Protein AF-F4XZJ8-F1 (afdb_mo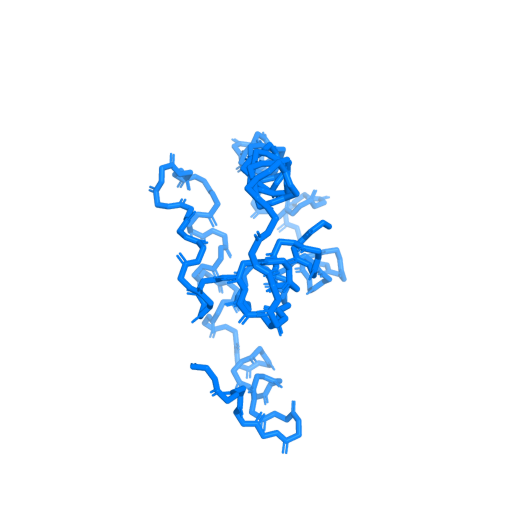nomer)

pLDDT: mean 95.66, std 6.07, range [60.41, 98.75]

Solvent-accessible surface area (backbone atoms only — not comparable to full-atom values): 5836 Å² total; per-residue (Å²): 97,62,68,58,24,46,36,40,66,72,66,44,92,64,82,50,67,68,58,30,51,53,28,45,55,52,38,53,50,50,51,50,54,50,23,64,47,34,69,77,25,75,27,86,84,32,86,56,88,47,72,66,43,57,65,50,46,58,53,53,56,52,34,48,57,72,68,53,78,61,87,88,35,77,42,40,50,59,46,53,52,60,53,57,70,34,71,67,48,55,56,49,61,48,57,99,46,68,75,97,102

Structure (mmCIF, N/CA/C/O backbone):
data_AF-F4XZJ8-F1
#
_entry.id   AF-F4XZJ8-F1
#
loop_
_atom_site.group_PDB
_atom_site.id
_atom_site.type_symbol
_atom_site.label_atom_id
_atom_site.label_alt_id
_atom_site.label_comp_id
_atom_site.label_asym_id
_atom_site.label_entity_id
_atom_site.label_seq_id
_atom_site.pdbx_PDB_ins_code
_atom_site.Cartn_x
_atom_site.Cartn_y
_atom_site.Cartn_z
_atom_site.occupancy
_atom_site.B_iso_or_equiv
_atom_site.auth_seq_id
_atom_site.auth_comp_id
_atom_site.auth_asym_id
_atom_site.auth_atom_id
_atom_site.pdbx_PDB_model_num
ATOM 1 N N . MET A 1 1 ? -2.629 2.453 -10.262 1.00 89.88 1 MET A N 1
ATOM 2 C CA . MET A 1 1 ? -1.256 2.765 -10.735 1.00 89.88 1 MET A CA 1
ATOM 3 C C . MET A 1 1 ? -0.209 1.769 -10.242 1.00 89.88 1 MET A C 1
ATOM 5 O O . MET A 1 1 ? 0.774 1.564 -10.941 1.00 89.88 1 MET A O 1
ATOM 9 N N . PHE A 1 2 ? -0.460 1.060 -9.137 1.00 94.75 2 PHE A N 1
ATOM 10 C CA . PHE A 1 2 ? 0.363 -0.054 -8.646 1.00 94.75 2 PHE A CA 1
ATOM 11 C C . PHE A 1 2 ? 0.770 -1.081 -9.710 1.00 94.75 2 PHE A C 1
ATOM 13 O O . PHE A 1 2 ? 1.944 -1.413 -9.804 1.00 94.75 2 PHE A O 1
ATOM 20 N N . GLY A 1 3 ? -0.165 -1.532 -10.555 1.00 94.75 3 GLY A N 1
ATOM 21 C CA . GLY A 1 3 ? 0.151 -2.473 -11.637 1.00 94.75 3 GLY A CA 1
ATOM 22 C C . GLY A 1 3 ? 1.150 -1.922 -12.661 1.00 94.75 3 GLY A C 1
ATOM 23 O O . GLY A 1 3 ? 2.030 -2.651 -13.099 1.00 94.75 3 GLY A O 1
ATOM 24 N N . GLN A 1 4 ? 1.079 -0.627 -12.990 1.00 97.38 4 GLN A N 1
ATOM 25 C CA . GLN A 1 4 ? 2.046 0.008 -13.893 1.00 97.38 4 GLN A CA 1
ATOM 26 C C . GLN A 1 4 ? 3.413 0.163 -13.223 1.00 97.38 4 GLN A C 1
ATOM 28 O O . GLN A 1 4 ? 4.432 -0.148 -13.833 1.00 97.38 4 GLN A O 1
ATOM 33 N N . ARG A 1 5 ? 3.445 0.552 -11.939 1.00 97.31 5 ARG A N 1
ATOM 34 C CA . ARG A 1 5 ? 4.686 0.548 -11.149 1.00 97.31 5 ARG A CA 1
ATOM 35 C C . ARG A 1 5 ? 5.322 -0.841 -11.157 1.00 97.31 5 ARG A C 1
ATOM 37 O O . ARG A 1 5 ? 6.496 -0.954 -11.480 1.00 97.31 5 ARG A O 1
ATOM 44 N N . ALA A 1 6 ? 4.544 -1.882 -10.865 1.00 96.25 6 ALA A N 1
ATOM 45 C CA . ALA A 1 6 ? 5.001 -3.268 -10.883 1.00 96.25 6 ALA A CA 1
ATOM 46 C C . ALA A 1 6 ? 5.514 -3.684 -12.266 1.00 96.25 6 ALA A C 1
ATOM 48 O O . ALA A 1 6 ? 6.614 -4.217 -12.370 1.00 96.25 6 ALA A O 1
ATOM 49 N N . HIS A 1 7 ? 4.763 -3.385 -13.329 1.00 96.94 7 HIS A N 1
ATOM 50 C CA . HIS A 1 7 ? 5.163 -3.698 -14.695 1.00 96.94 7 HIS A CA 1
ATOM 51 C C . HIS A 1 7 ? 6.522 -3.086 -15.035 1.00 96.94 7 HIS A C 1
ATOM 53 O O . HIS A 1 7 ? 7.459 -3.823 -15.316 1.00 96.94 7 HIS A O 1
ATOM 59 N N . PHE A 1 8 ? 6.669 -1.765 -14.941 1.00 97.81 8 PHE A N 1
ATOM 60 C CA . PHE A 1 8 ? 7.910 -1.105 -15.351 1.00 97.81 8 PHE A CA 1
ATOM 61 C C . PHE A 1 8 ? 9.083 -1.366 -14.396 1.00 97.81 8 PHE A C 1
ATOM 63 O O . PHE A 1 8 ? 10.222 -1.469 -14.849 1.00 97.81 8 PHE A O 1
ATOM 70 N N . ALA A 1 9 ? 8.834 -1.503 -13.089 1.00 95.94 9 ALA A N 1
ATOM 71 C CA . ALA A 1 9 ? 9.899 -1.751 -12.119 1.00 95.94 9 ALA A CA 1
ATOM 72 C C . ALA A 1 9 ? 10.383 -3.208 -12.140 1.00 95.94 9 ALA A C 1
ATOM 74 O O . ALA A 1 9 ? 11.590 -3.448 -12.118 1.00 95.94 9 ALA A O 1
ATOM 75 N N . LEU A 1 10 ? 9.472 -4.181 -12.226 1.00 94.75 10 LEU A N 1
ATOM 76 C CA . LEU A 1 10 ? 9.785 -5.594 -11.987 1.00 94.75 10 LEU A CA 1
ATOM 77 C C . LEU A 1 10 ? 9.754 -6.437 -13.262 1.00 94.75 10 LEU A C 1
ATOM 79 O O . LEU A 1 10 ? 10.689 -7.194 -13.498 1.00 94.75 10 LEU A O 1
ATOM 83 N N . PHE A 1 11 ? 8.728 -6.283 -14.101 1.00 94.75 11 PHE A N 1
ATOM 84 C CA . PHE A 1 11 ? 8.440 -7.246 -15.174 1.00 94.75 11 PHE A CA 1
ATOM 85 C C . PHE A 1 11 ? 8.903 -6.822 -16.570 1.00 94.75 11 PHE A C 1
ATOM 87 O O . PHE A 1 11 ? 9.153 -7.685 -17.407 1.00 94.75 11 PHE A O 1
ATOM 94 N N . ALA A 1 12 ? 8.992 -5.521 -16.849 1.00 97.06 12 ALA A N 1
ATOM 95 C CA . ALA A 1 12 ? 9.377 -5.021 -18.162 1.00 97.06 12 ALA A CA 1
ATOM 96 C C . ALA A 1 12 ? 10.805 -5.492 -18.505 1.00 97.06 12 ALA A C 1
ATOM 98 O O . ALA A 1 12 ? 11.703 -5.324 -17.664 1.00 97.06 12 ALA A O 1
ATOM 99 N N . PRO A 1 13 ? 11.019 -6.069 -19.708 1.00 96.81 13 PRO A N 1
ATOM 100 C CA . PRO A 1 13 ? 12.316 -6.618 -20.107 1.00 96.81 13 PRO A CA 1
ATOM 101 C C . PRO A 1 13 ? 13.376 -5.521 -20.227 1.00 96.81 13 PRO A C 1
ATOM 103 O O . PRO A 1 13 ? 14.533 -5.726 -19.873 1.00 96.81 13 PRO A O 1
ATOM 106 N N . GLU A 1 14 ? 12.958 -4.331 -20.656 1.00 97.69 14 GLU A N 1
ATOM 107 C CA . GLU A 1 14 ? 13.788 -3.136 -20.712 1.00 97.69 14 GLU A CA 1
ATOM 108 C C . GLU A 1 14 ? 13.388 -2.165 -19.602 1.00 97.69 14 GLU A C 1
ATOM 110 O O . GLU A 1 14 ? 12.204 -1.907 -19.357 1.00 97.69 14 GLU A O 1
ATOM 115 N N . LYS A 1 15 ? 14.388 -1.596 -18.923 1.00 97.38 15 LYS A N 1
ATOM 116 C CA . LYS A 1 15 ? 14.152 -0.585 -17.893 1.00 97.38 15 LYS A CA 1
ATOM 117 C C . LYS A 1 15 ? 14.019 0.780 -18.547 1.00 97.38 15 LYS A C 1
ATOM 119 O O . LYS A 1 15 ? 14.951 1.268 -19.174 1.00 97.38 15 LYS A O 1
ATOM 124 N N . ILE A 1 16 ? 12.861 1.403 -18.345 1.00 98.25 16 ILE A N 1
ATOM 125 C CA . ILE A 1 16 ? 12.547 2.751 -18.823 1.00 98.25 16 ILE A CA 1
ATOM 126 C C . ILE A 1 16 ? 12.532 3.681 -17.600 1.00 98.25 16 ILE A C 1
ATOM 128 O O . ILE A 1 16 ? 11.511 3.730 -16.904 1.00 98.25 16 ILE A O 1
ATOM 132 N N . PRO A 1 17 ? 13.628 4.415 -17.304 1.00 98.25 17 PRO A N 1
ATOM 133 C CA . PRO A 1 17 ? 13.756 5.184 -16.063 1.00 98.25 17 PRO A CA 1
ATOM 134 C C . PRO A 1 17 ? 12.602 6.162 -15.835 1.00 98.25 17 PRO A C 1
ATOM 136 O O . PRO A 1 17 ? 12.033 6.200 -14.748 1.00 98.25 17 PRO A O 1
ATOM 139 N N . TYR A 1 18 ? 12.181 6.867 -16.889 1.00 98.44 18 TYR A N 1
ATOM 140 C CA . TYR A 1 18 ? 11.050 7.793 -16.827 1.00 98.44 18 TYR A CA 1
ATOM 141 C C . TYR A 1 18 ? 9.748 7.112 -16.381 1.00 98.44 18 TYR A C 1
ATOM 143 O O . TYR A 1 18 ? 9.023 7.645 -15.542 1.00 98.44 18 TYR A O 1
ATOM 151 N N . ALA A 1 19 ? 9.437 5.928 -16.921 1.00 98.25 19 ALA A N 1
ATOM 152 C CA . ALA A 1 19 ? 8.216 5.210 -16.569 1.00 98.25 19 ALA A CA 1
ATOM 153 C C . ALA A 1 19 ? 8.270 4.719 -15.117 1.00 98.25 19 ALA A C 1
ATOM 155 O O . ALA A 1 19 ? 7.307 4.897 -14.371 1.00 98.25 19 ALA A O 1
ATOM 156 N N . ILE A 1 20 ? 9.412 4.161 -14.701 1.00 98.38 20 ILE A N 1
ATOM 157 C CA . ILE A 1 20 ? 9.634 3.713 -13.321 1.00 98.38 20 ILE A CA 1
ATOM 158 C C . ILE A 1 20 ? 9.437 4.883 -12.354 1.00 98.38 20 ILE A C 1
ATOM 160 O O . ILE A 1 20 ? 8.653 4.770 -11.411 1.00 98.38 20 ILE A O 1
ATOM 164 N N . GLU A 1 21 ? 10.084 6.021 -12.609 1.00 98.31 21 GLU A N 1
ATOM 165 C CA . GLU A 1 21 ? 9.974 7.214 -11.769 1.00 98.31 21 GLU A CA 1
ATOM 166 C C . GLU A 1 21 ? 8.536 7.746 -11.728 1.00 98.31 21 GLU A C 1
ATOM 168 O O . GLU A 1 21 ? 7.985 7.974 -10.649 1.00 98.31 21 GLU A O 1
ATOM 173 N N . ARG A 1 22 ? 7.889 7.880 -12.892 1.00 98.62 22 ARG A N 1
ATOM 174 C CA . ARG A 1 22 ? 6.506 8.360 -13.006 1.00 98.62 22 ARG A CA 1
ATOM 175 C C . ARG A 1 22 ? 5.545 7.518 -12.170 1.00 98.62 22 ARG A C 1
ATOM 177 O O . ARG A 1 22 ? 4.761 8.071 -11.399 1.00 98.62 22 ARG A O 1
ATOM 184 N N . TYR A 1 23 ? 5.590 6.193 -12.309 1.00 98.38 23 TYR A N 1
ATOM 185 C CA . TYR A 1 23 ? 4.672 5.309 -11.587 1.00 98.38 23 TYR A CA 1
ATOM 186 C C . TYR A 1 23 ? 5.063 5.095 -10.124 1.00 98.38 23 TYR A C 1
ATOM 188 O O . TYR A 1 23 ? 4.190 4.785 -9.312 1.00 98.38 23 TYR A O 1
ATOM 196 N N . THR A 1 24 ? 6.330 5.311 -9.764 1.00 97.75 24 THR A N 1
ATOM 197 C CA . THR A 1 24 ? 6.768 5.371 -8.363 1.00 97.75 24 THR A CA 1
ATOM 198 C C . THR A 1 24 ? 6.151 6.581 -7.673 1.00 97.75 24 THR A C 1
ATOM 200 O O . THR A 1 24 ? 5.382 6.397 -6.730 1.00 97.75 24 THR A O 1
ATOM 203 N N . LYS A 1 25 ? 6.360 7.785 -8.223 1.00 98.19 25 LYS A N 1
ATOM 204 C CA . LYS A 1 25 ? 5.794 9.035 -7.692 1.00 98.19 25 LYS A CA 1
ATOM 205 C C . LYS A 1 25 ? 4.274 8.987 -7.601 1.00 98.19 25 LYS A C 1
ATOM 207 O O . LYS A 1 25 ? 3.696 9.386 -6.596 1.00 98.19 25 LYS A O 1
ATOM 212 N N . GLU A 1 26 ? 3.609 8.459 -8.626 1.00 98.19 26 GLU A N 1
ATOM 213 C CA . GLU A 1 26 ? 2.149 8.355 -8.601 1.00 98.19 26 GLU A CA 1
ATOM 214 C C . GLU A 1 26 ? 1.654 7.341 -7.560 1.00 98.19 26 GLU A C 1
ATOM 216 O O . GLU A 1 26 ? 0.637 7.563 -6.911 1.00 98.19 26 GLU A O 1
ATOM 221 N N . THR A 1 27 ? 2.381 6.243 -7.346 1.00 97.88 27 THR A N 1
ATOM 222 C CA . THR A 1 27 ? 2.043 5.284 -6.286 1.00 97.88 27 THR A CA 1
ATOM 223 C C . THR A 1 27 ? 2.235 5.891 -4.894 1.00 97.88 27 THR A C 1
ATOM 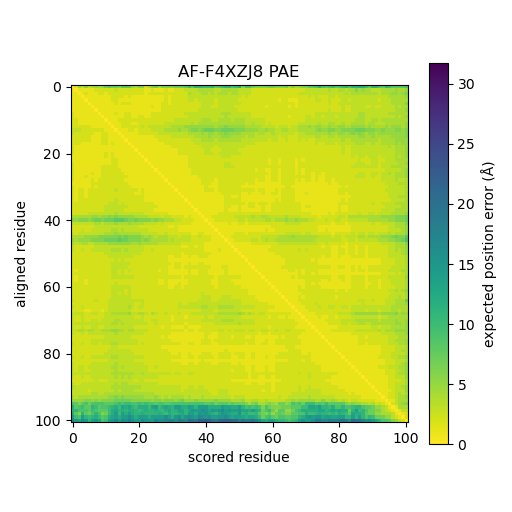225 O O . THR A 1 27 ? 1.375 5.721 -4.035 1.00 97.88 27 THR A O 1
ATOM 228 N N . GLU A 1 28 ? 3.310 6.652 -4.680 1.00 97.81 28 GLU A N 1
ATOM 229 C CA . GLU A 1 28 ? 3.543 7.389 -3.431 1.00 97.81 28 GLU A CA 1
ATOM 230 C C . GLU A 1 28 ? 2.470 8.453 -3.184 1.00 97.81 28 GLU A C 1
ATOM 232 O O . GLU A 1 28 ? 1.967 8.583 -2.068 1.00 97.81 28 GLU A O 1
ATOM 237 N N . ARG A 1 29 ? 2.042 9.165 -4.234 1.00 98.38 29 ARG A N 1
ATOM 238 C CA . ARG A 1 29 ? 0.923 10.109 -4.150 1.00 98.38 29 ARG A CA 1
ATOM 239 C C . ARG A 1 29 ? -0.369 9.406 -3.731 1.00 98.38 29 ARG A C 1
ATOM 241 O O . ARG A 1 29 ? -1.099 9.934 -2.895 1.00 98.38 29 ARG A O 1
ATOM 248 N N . LEU A 1 30 ? -0.654 8.221 -4.280 1.00 98.31 30 LEU A N 1
ATOM 249 C CA . LEU A 1 30 ? -1.829 7.429 -3.904 1.00 98.31 30 LEU A CA 1
ATOM 250 C C . LEU A 1 30 ? -1.764 6.944 -2.451 1.00 98.31 30 LEU A C 1
ATOM 252 O O . LEU A 1 30 ? -2.780 7.025 -1.762 1.00 98.31 30 LEU A O 1
ATOM 256 N N . TYR A 1 31 ? -0.597 6.519 -1.955 1.00 98.50 31 TYR A N 1
ATOM 257 C CA . TYR A 1 31 ? -0.419 6.257 -0.522 1.00 98.50 31 TYR A CA 1
ATOM 258 C C . TYR A 1 31 ? -0.733 7.500 0.315 1.00 98.50 31 TYR A C 1
ATOM 260 O O . TYR A 1 31 ? -1.468 7.403 1.293 1.00 98.50 31 TYR A O 1
ATOM 268 N N . GLY A 1 32 ? -0.274 8.678 -0.118 1.00 98.44 32 GLY A N 1
ATOM 269 C CA . GLY A 1 32 ? -0.605 9.949 0.524 1.00 98.44 32 GLY A CA 1
ATOM 270 C C . GLY A 1 32 ? -2.106 10.248 0.563 1.00 98.44 32 GLY A C 1
ATOM 271 O O . GLY A 1 32 ? -2.600 10.738 1.573 1.00 98.44 32 GLY A O 1
ATOM 272 N N . VAL A 1 33 ? -2.858 9.917 -0.491 1.00 98.31 33 VAL A N 1
ATOM 273 C CA . VAL A 1 33 ? -4.326 10.069 -0.493 1.00 98.31 33 VAL A CA 1
ATOM 274 C C . VAL A 1 33 ? -4.978 9.159 0.550 1.00 98.31 33 VAL A C 1
ATOM 276 O O . VAL A 1 33 ? -5.830 9.624 1.309 1.00 98.31 33 VAL A O 1
ATOM 279 N N . LEU A 1 34 ? -4.568 7.889 0.618 1.00 98.38 34 LEU A N 1
ATOM 280 C CA . LEU A 1 34 ? -5.089 6.947 1.613 1.00 98.38 34 LEU A CA 1
ATOM 281 C C . LEU A 1 34 ? -4.730 7.385 3.036 1.00 98.38 34 LEU A C 1
ATOM 283 O O . LEU A 1 34 ? -5.604 7.420 3.895 1.00 98.38 34 LEU A O 1
ATOM 287 N N . GLU A 1 35 ? -3.485 7.801 3.265 1.00 98.56 35 GLU A N 1
ATOM 288 C CA . GLU A 1 35 ? -3.020 8.339 4.545 1.00 98.56 35 GLU A CA 1
ATOM 289 C C . GLU A 1 35 ? -3.902 9.499 5.020 1.00 98.56 35 GLU A C 1
ATOM 291 O O . GLU A 1 35 ? -4.381 9.490 6.150 1.00 98.56 35 GLU A O 1
ATOM 296 N N . GLN A 1 36 ? -4.157 10.496 4.166 1.00 98.44 36 GLN A N 1
ATOM 297 C CA . GLN A 1 36 ? -4.973 11.655 4.549 1.00 98.44 36 GLN A CA 1
ATOM 298 C C . GLN A 1 36 ? -6.417 11.271 4.876 1.00 98.44 36 GLN A C 1
ATOM 300 O O . GLN A 1 36 ? -7.024 11.875 5.761 1.00 98.44 36 GLN A O 1
ATOM 305 N N . ARG A 1 37 ? -6.963 10.256 4.197 1.00 98.06 37 ARG A N 1
ATOM 306 C CA . ARG A 1 37 ? -8.290 9.729 4.515 1.00 98.06 37 ARG A CA 1
ATOM 307 C C . ARG A 1 37 ? -8.301 9.015 5.869 1.00 98.06 37 ARG A C 1
ATOM 309 O O . ARG A 1 37 ? -9.173 9.289 6.689 1.00 98.06 37 ARG A O 1
ATOM 316 N N . LEU A 1 38 ? -7.316 8.153 6.108 1.00 98.44 38 LEU A N 1
ATOM 317 C CA . LEU A 1 38 ? -7.202 7.322 7.311 1.00 98.44 38 LEU A CA 1
ATOM 318 C C . LEU A 1 38 ? -6.792 8.110 8.562 1.00 98.44 38 LEU A C 1
ATOM 320 O O . LEU A 1 38 ? -7.044 7.672 9.677 1.00 98.44 38 LEU A O 1
ATOM 324 N N . LYS A 1 39 ? -6.245 9.319 8.404 1.00 98.00 39 LYS A N 1
ATOM 325 C CA . LYS A 1 39 ? -6.084 10.267 9.519 1.00 98.00 39 LYS A CA 1
ATOM 326 C C . LYS A 1 39 ? -7.407 10.702 10.145 1.00 98.00 39 LYS A C 1
ATOM 328 O O . LYS A 1 39 ? -7.419 11.141 11.289 1.00 98.00 39 LYS A O 1
ATOM 333 N N . GLN A 1 40 ? -8.499 10.656 9.385 1.00 97.12 40 GLN A N 1
ATOM 334 C CA . GLN A 1 40 ? -9.798 11.186 9.808 1.00 97.12 40 GLN A CA 1
ATOM 335 C C . GLN A 1 40 ? -10.796 10.086 10.166 1.00 97.12 40 GLN A C 1
ATOM 337 O O . GLN A 1 40 ? -11.806 10.370 10.803 1.00 97.12 40 GLN A O 1
ATOM 342 N N . GLN A 1 41 ? -10.562 8.857 9.704 1.00 96.62 41 GLN A N 1
ATOM 343 C CA . GLN A 1 41 ? -11.519 7.760 9.785 1.00 96.62 41 GLN A CA 1
ATOM 344 C C . GLN A 1 41 ? -10.807 6.425 9.975 1.00 96.62 41 GLN A C 1
ATOM 346 O O . GLN A 1 41 ? -9.693 6.232 9.494 1.00 96.62 41 GLN A O 1
ATOM 351 N N . LYS A 1 42 ? -11.485 5.485 10.636 1.00 97.00 42 LYS A N 1
ATOM 352 C CA . LYS A 1 42 ? -10.963 4.139 10.900 1.00 97.00 42 LYS A CA 1
ATOM 353 C C . LYS A 1 42 ? -10.801 3.300 9.626 1.00 97.00 42 LYS A C 1
ATOM 355 O O . LYS A 1 42 ? -9.830 2.563 9.486 1.00 97.00 42 LYS A O 1
ATOM 360 N N . TYR A 1 43 ? -11.758 3.413 8.713 1.00 98.44 43 TYR A N 1
ATOM 361 C CA . TYR A 1 43 ? -11.782 2.764 7.406 1.00 98.44 43 TYR A CA 1
ATOM 362 C C . TYR A 1 43 ? -11.997 3.811 6.311 1.00 98.44 43 TYR A C 1
ATOM 364 O O . TYR A 1 43 ? -12.335 4.965 6.583 1.00 98.44 43 TYR A O 1
ATOM 372 N N . LEU A 1 44 ? -11.827 3.427 5.045 1.00 98.12 44 LEU A N 1
ATOM 373 C CA . LEU A 1 44 ? -11.843 4.389 3.936 1.00 98.12 44 LEU A CA 1
ATOM 374 C C . LEU A 1 44 ? -13.194 5.107 3.758 1.00 98.12 44 LEU A C 1
ATOM 376 O O . LEU A 1 44 ? -13.232 6.234 3.254 1.00 98.12 44 LEU A O 1
ATOM 380 N N . CYS A 1 45 ? -14.293 4.488 4.194 1.00 97.56 45 CYS A N 1
ATOM 381 C CA . CYS A 1 45 ? -15.648 5.035 4.096 1.00 97.56 45 CYS A CA 1
ATOM 382 C C . CYS A 1 45 ? -16.288 5.411 5.441 1.00 97.56 45 CYS A C 1
ATOM 384 O O . CYS A 1 45 ? -17.469 5.750 5.453 1.00 97.56 45 CYS A O 1
ATOM 386 N N . GLY A 1 46 ? -15.544 5.397 6.547 1.00 95.88 46 GLY A N 1
ATOM 387 C CA . GLY A 1 46 ? -16.062 5.769 7.864 1.00 95.88 46 GLY A CA 1
ATOM 388 C C . GLY A 1 46 ? -15.595 4.817 8.952 1.00 95.88 46 GLY A C 1
ATOM 389 O O . GLY A 1 46 ? -14.459 4.347 8.941 1.00 95.88 46 GLY A O 1
ATOM 390 N N . ASP A 1 47 ? -16.488 4.530 9.892 1.00 96.44 47 ASP A N 1
ATOM 391 C CA . ASP A 1 47 ? -16.188 3.673 11.044 1.00 96.44 47 ASP A CA 1
ATOM 392 C C . ASP A 1 47 ? -16.401 2.181 10.765 1.00 96.44 47 ASP A C 1
ATOM 394 O O . ASP A 1 47 ? -15.942 1.325 11.529 1.00 96.44 47 ASP A O 1
ATOM 398 N N . GLU A 1 48 ? -17.040 1.859 9.639 1.00 97.94 48 GLU A N 1
ATOM 399 C CA . GLU A 1 48 ? -17.370 0.496 9.237 1.00 97.94 48 GLU A CA 1
ATOM 400 C C . GLU A 1 48 ? -16.496 -0.003 8.083 1.00 97.94 48 GLU A C 1
ATOM 402 O O . GLU A 1 48 ? -16.213 0.709 7.118 1.00 97.94 48 GLU A O 1
ATOM 407 N N . TYR A 1 49 ? -16.093 -1.271 8.187 1.00 98.38 49 TYR A N 1
ATOM 408 C CA . TYR A 1 49 ? -15.337 -1.968 7.152 1.00 98.38 49 TYR A CA 1
ATOM 409 C C . TYR A 1 49 ? -16.225 -2.244 5.942 1.00 98.38 49 TYR A C 1
ATOM 411 O O . TYR A 1 49 ? -17.314 -2.802 6.084 1.00 98.38 49 TYR A O 1
ATOM 419 N N . S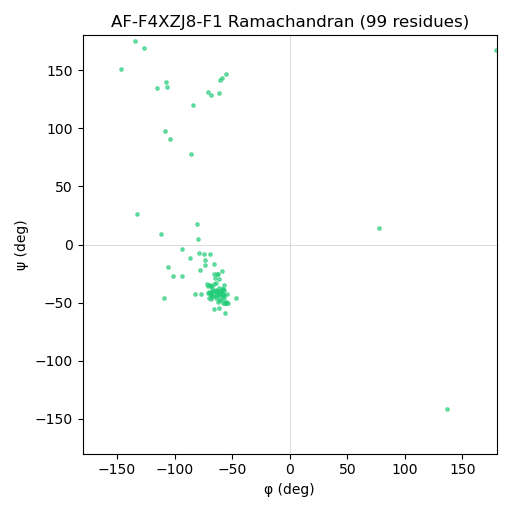ER A 1 50 ? -15.737 -1.925 4.746 1.00 98.38 50 SER A N 1
ATOM 420 C CA . SER A 1 50 ? -16.536 -2.003 3.524 1.00 98.38 50 SER A CA 1
ATOM 421 C C . SER A 1 50 ? -15.798 -2.675 2.367 1.00 98.38 50 SER A C 1
ATOM 423 O O . SER A 1 50 ? -14.600 -2.963 2.420 1.00 98.38 50 SER A O 1
ATOM 425 N N . ILE A 1 51 ? -16.511 -2.870 1.255 1.00 98.38 51 ILE A N 1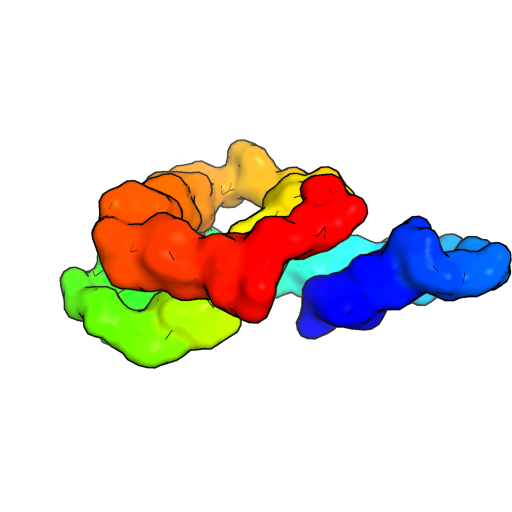
ATOM 426 C CA . ILE A 1 51 ? -15.905 -3.303 -0.011 1.00 98.38 51 ILE A CA 1
ATOM 427 C C . ILE A 1 51 ? -14.825 -2.339 -0.518 1.00 98.38 51 ILE A C 1
ATOM 429 O O . ILE A 1 51 ? -13.950 -2.755 -1.274 1.00 98.38 51 ILE A O 1
ATOM 433 N N . VAL A 1 52 ? -14.852 -1.072 -0.093 1.00 98.38 52 VAL A N 1
ATOM 434 C CA . VAL A 1 52 ? -13.832 -0.091 -0.471 1.00 98.38 52 VAL A CA 1
ATOM 435 C C . VAL A 1 52 ? -12.505 -0.444 0.190 1.00 98.38 52 VAL A C 1
ATOM 437 O O . VAL A 1 52 ? -11.476 -0.433 -0.484 1.00 98.38 52 VAL A O 1
ATOM 440 N N . ASP A 1 53 ? -12.518 -0.854 1.458 1.00 98.75 53 ASP A N 1
ATOM 441 C CA . ASP A 1 53 ? -11.324 -1.339 2.147 1.00 98.75 53 ASP A CA 1
ATOM 442 C C . ASP A 1 53 ? -10.802 -2.623 1.506 1.00 98.75 53 ASP A C 1
ATOM 444 O O . ASP A 1 53 ? -9.610 -2.720 1.244 1.00 98.75 53 ASP A O 1
ATOM 448 N N . ILE A 1 54 ? -11.686 -3.570 1.167 1.00 98.50 54 ILE A N 1
ATOM 449 C CA . ILE A 1 54 ? -11.310 -4.806 0.455 1.00 98.50 54 ILE A CA 1
ATOM 450 C C . ILE A 1 54 ? -10.587 -4.475 -0.860 1.00 98.50 54 ILE A C 1
ATOM 452 O O . ILE A 1 54 ? -9.500 -4.994 -1.124 1.00 98.50 54 ILE A O 1
ATOM 456 N N . ALA A 1 55 ? -11.174 -3.591 -1.673 1.00 98.00 55 ALA A N 1
ATOM 457 C CA . ALA A 1 55 ? -10.656 -3.243 -2.991 1.00 98.00 55 ALA A CA 1
ATOM 458 C C . ALA A 1 55 ? -9.281 -2.561 -2.926 1.00 98.00 55 ALA A C 1
ATOM 460 O O . ALA A 1 55 ? -8.416 -2.838 -3.758 1.00 98.00 55 ALA A O 1
ATOM 461 N N . HIS A 1 56 ? -9.062 -1.683 -1.946 1.00 98.25 56 HIS A N 1
ATOM 462 C CA . HIS A 1 56 ? -7.791 -0.973 -1.805 1.00 98.25 56 HIS A CA 1
ATOM 463 C C . HIS A 1 56 ? -6.744 -1.825 -1.093 1.00 98.25 56 HIS A C 1
ATOM 465 O O . HIS A 1 56 ? -5.601 -1.878 -1.543 1.00 98.25 56 HIS A O 1
ATOM 471 N N . TRP A 1 57 ? -7.122 -2.531 -0.026 1.00 98.31 57 TRP A N 1
ATOM 472 C CA . TRP A 1 57 ? -6.193 -3.307 0.789 1.00 98.31 57 TRP A CA 1
ATOM 473 C C . TRP A 1 57 ? -5.460 -4.367 -0.028 1.00 98.31 57 TRP A C 1
ATOM 475 O O . TRP A 1 57 ? -4.249 -4.495 0.113 1.00 98.31 57 TRP A O 1
ATOM 485 N N . GLY A 1 58 ? -6.138 -5.047 -0.961 1.00 95.88 58 GLY A N 1
ATOM 486 C CA . GLY A 1 58 ? -5.487 -6.030 -1.834 1.00 95.88 58 GLY A CA 1
ATOM 487 C C . GLY A 1 58 ? -4.333 -5.446 -2.664 1.00 95.88 58 GLY A C 1
ATOM 488 O O . GLY A 1 58 ? -3.284 -6.082 -2.810 1.00 95.88 58 GLY A O 1
ATOM 489 N N . TRP A 1 59 ? -4.475 -4.208 -3.152 1.00 96.69 59 TRP A N 1
ATOM 490 C CA . TRP A 1 59 ? -3.394 -3.513 -3.858 1.00 96.69 59 TRP A CA 1
ATOM 491 C C . TRP A 1 59 ? -2.234 -3.154 -2.928 1.00 96.69 59 TRP A C 1
ATOM 493 O O . TRP A 1 59 ? -1.083 -3.356 -3.310 1.00 96.69 59 TRP A O 1
ATOM 503 N N . ILE A 1 60 ? -2.522 -2.665 -1.719 1.00 97.19 60 ILE A N 1
ATOM 504 C CA . ILE A 1 60 ? -1.499 -2.273 -0.735 1.00 97.19 60 ILE A CA 1
ATOM 505 C C . ILE A 1 60 ? -0.738 -3.497 -0.210 1.00 97.19 60 ILE A C 1
ATOM 507 O O . ILE A 1 60 ? 0.492 -3.485 -0.172 1.00 97.19 60 ILE A O 1
ATOM 511 N N . TYR A 1 61 ? -1.451 -4.583 0.093 1.00 95.69 61 TYR A N 1
ATOM 512 C CA . TYR A 1 61 ? -0.878 -5.873 0.473 1.00 95.69 61 TYR A CA 1
ATOM 513 C C . TYR A 1 61 ? 0.104 -6.387 -0.589 1.00 95.69 61 TYR A C 1
ATOM 515 O O . TYR A 1 61 ? 1.256 -6.711 -0.293 1.00 95.69 61 TYR A O 1
ATOM 523 N N . THR A 1 62 ? -0.328 -6.401 -1.854 1.00 93.62 62 THR A N 1
ATOM 524 C CA . THR A 1 62 ? 0.513 -6.847 -2.974 1.00 93.62 62 THR A CA 1
ATOM 525 C C . THR A 1 62 ? 1.716 -5.919 -3.160 1.00 93.62 62 THR A C 1
ATOM 527 O O . THR A 1 62 ? 2.832 -6.389 -3.372 1.00 93.62 62 THR A O 1
ATOM 530 N N . ALA A 1 63 ? 1.523 -4.601 -3.039 1.00 94.31 63 ALA A N 1
ATOM 531 C CA . ALA A 1 63 ? 2.598 -3.621 -3.157 1.00 94.31 63 ALA A CA 1
ATOM 532 C C . ALA A 1 63 ? 3.686 -3.815 -2.087 1.00 94.31 63 ALA A C 1
ATOM 534 O O . ALA A 1 63 ? 4.869 -3.798 -2.430 1.00 94.31 63 ALA A O 1
ATOM 535 N N . LYS A 1 64 ? 3.305 -4.097 -0.831 1.00 93.56 64 LYS A N 1
ATOM 536 C CA . LYS A 1 64 ? 4.250 -4.424 0.252 1.00 93.56 64 LYS A CA 1
ATOM 537 C C . LYS A 1 64 ? 5.119 -5.630 -0.106 1.00 93.56 64 LYS A C 1
ATOM 539 O O . LYS A 1 64 ? 6.337 -5.564 0.027 1.00 93.56 64 LYS A O 1
ATOM 544 N N . ARG A 1 65 ? 4.510 -6.705 -0.623 1.00 91.81 65 ARG A N 1
ATOM 545 C CA . ARG A 1 65 ? 5.233 -7.916 -1.059 1.00 91.81 65 ARG A CA 1
ATOM 546 C C . ARG A 1 65 ? 6.171 -7.681 -2.240 1.00 91.81 65 ARG A C 1
ATOM 548 O O . ARG A 1 65 ? 7.196 -8.336 -2.339 1.00 91.81 65 ARG A O 1
ATOM 555 N N . MET A 1 66 ? 5.855 -6.716 -3.098 1.00 93.19 66 MET A N 1
ATOM 556 C CA . MET A 1 66 ? 6.727 -6.278 -4.193 1.00 93.19 66 MET A CA 1
ATOM 557 C C . MET A 1 66 ? 7.850 -5.323 -3.742 1.00 93.19 66 MET A C 1
ATOM 559 O O . MET A 1 66 ? 8.578 -4.796 -4.581 1.00 93.19 66 MET A O 1
ATOM 563 N N . GLY A 1 67 ? 7.987 -5.061 -2.437 1.00 93.25 67 GLY A N 1
ATOM 564 C CA . GLY A 1 67 ? 8.991 -4.147 -1.888 1.00 93.25 67 GLY A CA 1
ATOM 565 C C . GLY A 1 67 ? 8.643 -2.664 -2.051 1.00 93.25 67 GLY A C 1
ATOM 566 O O . GLY A 1 67 ? 9.501 -1.799 -1.883 1.00 93.25 67 GLY A O 1
ATOM 567 N N . PHE A 1 68 ? 7.394 -2.326 -2.387 1.00 95.12 68 PHE A N 1
ATOM 568 C CA . PHE A 1 68 ? 6.950 -0.937 -2.512 1.00 95.12 68 PHE A CA 1
ATOM 569 C C . PHE A 1 68 ? 6.525 -0.406 -1.143 1.00 95.12 68 PHE A C 1
ATOM 571 O O . PHE A 1 68 ? 5.331 -0.336 -0.842 1.00 95.12 68 PHE A O 1
ATOM 578 N N . SER A 1 69 ? 7.521 -0.051 -0.326 1.00 93.75 69 SER A N 1
ATOM 579 C CA . SER A 1 69 ? 7.328 0.438 1.044 1.00 93.75 69 SER A CA 1
ATOM 580 C C . SER A 1 69 ? 6.387 1.649 1.115 1.00 93.75 69 SER A C 1
ATOM 582 O O . SER A 1 69 ? 6.331 2.492 0.214 1.00 93.75 69 SER A O 1
ATOM 584 N N . PHE A 1 70 ? 5.648 1.708 2.221 1.00 96.81 70 PHE A N 1
ATOM 585 C CA . PHE A 1 70 ? 4.819 2.829 2.647 1.00 96.81 70 PHE A CA 1
ATOM 586 C C . PHE A 1 70 ? 5.069 3.164 4.128 1.00 96.81 70 PHE A C 1
ATOM 588 O O . PHE A 1 70 ? 4.207 3.727 4.796 1.00 96.81 70 PHE A O 1
ATOM 595 N N . ASP A 1 71 ? 6.261 2.851 4.645 1.00 96.00 71 ASP A N 1
ATOM 596 C CA . ASP A 1 71 ? 6.562 2.914 6.086 1.00 96.00 71 ASP A CA 1
ATOM 597 C C . ASP A 1 71 ? 6.521 4.345 6.661 1.00 96.00 71 ASP A C 1
ATOM 599 O O . ASP A 1 71 ? 6.402 4.547 7.865 1.00 96.00 71 ASP A O 1
ATOM 603 N N . GL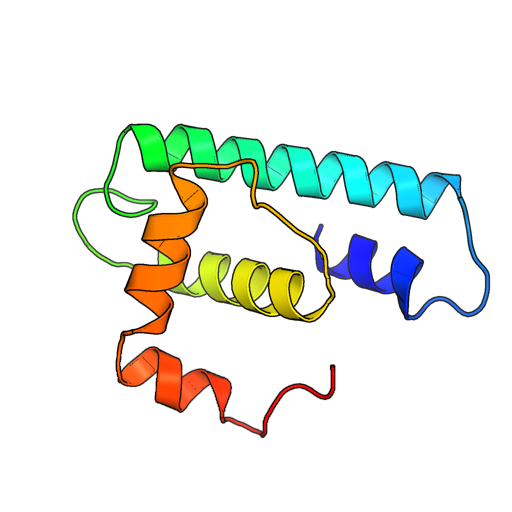N A 1 72 ? 6.564 5.358 5.792 1.00 96.44 72 GLN A N 1
ATOM 604 C CA . GLN A 1 72 ? 6.412 6.772 6.149 1.00 96.44 72 GLN A CA 1
ATOM 605 C C . GLN A 1 72 ? 4.951 7.217 6.380 1.00 96.44 72 GLN A C 1
ATOM 607 O O . GLN A 1 72 ? 4.716 8.359 6.773 1.00 96.44 72 GLN A O 1
ATOM 612 N N . PHE A 1 73 ? 3.962 6.358 6.109 1.00 98.06 73 PHE A N 1
ATOM 613 C CA . PHE A 1 73 ? 2.532 6.677 6.199 1.00 98.06 73 PHE A CA 1
ATOM 614 C C . PHE A 1 73 ? 1.918 6.060 7.466 1.00 98.06 73 PHE A C 1
ATOM 616 O O . PHE A 1 73 ? 1.463 4.915 7.480 1.00 98.06 73 PHE A O 1
ATOM 623 N N . SER A 1 74 ? 1.937 6.832 8.556 1.00 97.81 74 SER A N 1
ATOM 624 C CA . SER A 1 74 ? 1.636 6.361 9.914 1.00 97.81 74 SER A CA 1
ATOM 625 C C . SER A 1 74 ? 0.196 5.904 10.143 1.00 97.81 74 SER A C 1
ATOM 627 O O . SER A 1 74 ? -0.042 5.119 11.053 1.00 97.81 74 SER A O 1
ATOM 629 N N . SER A 1 75 ? -0.765 6.401 9.365 1.00 98.25 75 SER A N 1
ATOM 630 C CA . SER A 1 75 ? -2.186 6.033 9.481 1.00 98.25 75 SER A CA 1
ATOM 631 C C . SER A 1 75 ? -2.541 4.884 8.536 1.00 98.25 75 SER A C 1
ATOM 633 O O . SER A 1 75 ? -3.431 4.086 8.823 1.00 98.25 75 SER A O 1
ATOM 635 N N . LEU A 1 76 ? -1.807 4.757 7.426 1.00 98.38 76 LEU A N 1
ATOM 636 C CA . LEU A 1 76 ? -1.942 3.649 6.486 1.00 98.38 76 LEU A CA 1
ATOM 637 C C . LEU A 1 76 ? -1.480 2.312 7.084 1.00 98.38 76 LEU A C 1
ATOM 639 O O . LEU A 1 76 ? -2.108 1.288 6.817 1.00 98.38 76 LEU A O 1
ATOM 643 N N . ILE A 1 77 ? -0.415 2.311 7.895 1.00 97.88 77 ILE A N 1
ATOM 644 C CA . ILE A 1 77 ? 0.134 1.086 8.502 1.00 97.88 77 ILE A CA 1
ATOM 645 C C . ILE A 1 77 ? -0.887 0.392 9.425 1.00 97.88 77 ILE A C 1
ATOM 647 O O . ILE A 1 77 ? -1.206 -0.766 9.151 1.00 97.88 77 ILE A O 1
ATOM 651 N N . PRO A 1 78 ? -1.480 1.053 10.443 1.00 97.69 78 PRO A N 1
ATOM 652 C CA . PRO A 1 78 ? -2.462 0.410 11.315 1.00 97.69 78 PRO A CA 1
ATOM 653 C C . PRO A 1 78 ? -3.692 -0.097 10.562 1.00 97.69 78 PRO A C 1
ATOM 655 O O . PRO A 1 78 ? -4.159 -1.198 10.835 1.00 97.69 78 PRO A O 1
ATOM 658 N N . TRP A 1 79 ? -4.196 0.665 9.583 1.00 98.56 79 TRP A N 1
ATOM 659 C CA . TRP A 1 79 ? -5.309 0.222 8.736 1.00 98.56 79 TRP A CA 1
ATOM 660 C C . TRP A 1 79 ? -4.954 -1.047 7.953 1.00 98.56 79 TRP A C 1
ATOM 662 O O . TRP A 1 79 ? -5.745 -1.992 7.903 1.00 98.56 79 TRP A O 1
ATOM 672 N N . HIS A 1 80 ? -3.754 -1.093 7.367 1.00 98.50 80 HIS A N 1
ATOM 673 C CA . HIS A 1 80 ? -3.279 -2.260 6.634 1.00 98.50 80 HIS A CA 1
ATOM 674 C C . HIS A 1 80 ? -3.163 -3.479 7.556 1.00 98.50 80 HIS A C 1
ATOM 676 O O . HIS A 1 80 ? -3.673 -4.551 7.220 1.00 98.50 80 HIS A O 1
ATOM 682 N N . ASP A 1 81 ? -2.518 -3.321 8.710 1.00 97.94 81 ASP A N 1
ATOM 683 C CA . ASP A 1 81 ? -2.225 -4.425 9.623 1.00 97.94 81 ASP A CA 1
ATOM 684 C C . ASP A 1 81 ? -3.503 -4.948 10.295 1.00 97.94 81 ASP A C 1
ATOM 686 O O . ASP A 1 81 ? -3.742 -6.155 10.306 1.00 97.94 81 ASP A O 1
ATOM 690 N N . GLN A 1 82 ? -4.411 -4.060 10.709 1.00 97.81 82 GLN A N 1
ATOM 691 C CA . GLN A 1 82 ? -5.712 -4.444 11.260 1.00 97.81 82 GLN A CA 1
ATOM 692 C C . GLN A 1 82 ? -6.548 -5.268 10.266 1.00 97.81 82 GLN A C 1
ATOM 694 O O . GLN A 1 82 ? -7.236 -6.218 10.649 1.00 97.81 82 GLN A O 1
ATOM 699 N N . ILE A 1 83 ? -6.536 -4.914 8.977 1.00 98.56 83 ILE A N 1
ATOM 700 C CA . ILE A 1 83 ? -7.258 -5.691 7.960 1.00 98.56 83 ILE A CA 1
ATOM 701 C C . ILE A 1 83 ? -6.566 -7.040 7.716 1.00 98.56 83 ILE A C 1
ATOM 703 O O . ILE A 1 83 ? -7.263 -8.039 7.524 1.00 98.56 83 ILE A O 1
ATOM 707 N N . ALA A 1 84 ? -5.231 -7.097 7.777 1.00 97.88 84 ALA A N 1
ATOM 708 C CA . ALA A 1 84 ? -4.454 -8.327 7.611 1.00 97.88 84 ALA A CA 1
ATOM 709 C C . ALA A 1 84 ? -4.765 -9.388 8.685 1.00 97.88 84 ALA A C 1
ATOM 711 O O . ALA A 1 84 ? -4.699 -10.588 8.412 1.00 97.88 84 ALA A O 1
ATOM 712 N N . GLU A 1 85 ? -5.146 -8.961 9.890 1.00 98.25 85 GLU A N 1
ATOM 713 C CA . GLU A 1 85 ? -5.529 -9.845 10.999 1.00 98.25 85 GLU A CA 1
ATOM 714 C C . GLU A 1 85 ? -6.906 -10.505 10.817 1.00 98.25 85 GLU A C 1
ATOM 716 O O . GLU A 1 85 ? -7.246 -11.460 11.517 1.00 98.25 85 GLU A O 1
ATOM 721 N N . ARG A 1 86 ? -7.727 -10.037 9.868 1.00 98.31 86 ARG A N 1
ATOM 722 C CA . ARG A 1 86 ? -9.086 -10.565 9.683 1.00 98.31 86 ARG A CA 1
ATOM 723 C C . ARG A 1 86 ? -9.036 -12.012 9.165 1.00 98.31 86 ARG A C 1
ATOM 725 O O . ARG A 1 86 ? -8.469 -12.247 8.095 1.00 98.31 86 ARG A O 1
ATOM 732 N N . PRO A 1 87 ? -9.747 -12.976 9.789 1.00 98.38 87 PRO A N 1
ATOM 733 C CA . PRO A 1 87 ? -9.718 -14.379 9.356 1.00 98.38 87 PRO A CA 1
ATOM 734 C C . PRO A 1 87 ? -10.123 -14.602 7.890 1.00 98.38 87 PRO A C 1
ATOM 736 O O . PRO A 1 87 ? -9.583 -15.473 7.211 1.00 98.38 87 PRO A O 1
ATOM 739 N N . ALA A 1 88 ? -11.070 -13.812 7.374 1.00 97.81 88 ALA A N 1
ATOM 740 C CA . ALA A 1 88 ? -11.485 -13.886 5.972 1.00 97.81 88 ALA A CA 1
ATOM 741 C C . ALA A 1 88 ? -10.396 -13.387 5.007 1.00 97.81 88 ALA A C 1
ATOM 743 O O . ALA A 1 88 ? -10.238 -13.947 3.926 1.00 97.81 88 ALA A O 1
ATOM 744 N N . VAL A 1 89 ? -9.623 -12.375 5.411 1.00 97.81 89 VAL A N 1
ATOM 745 C CA . VAL A 1 89 ? -8.505 -11.842 4.623 1.00 97.81 89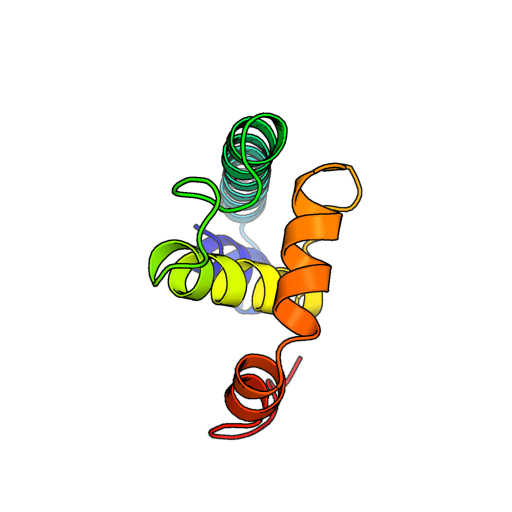 VAL A CA 1
ATOM 746 C C . VAL A 1 89 ? -7.366 -12.854 4.586 1.00 97.81 89 VAL A C 1
ATOM 748 O O . VAL A 1 89 ? -6.884 -13.175 3.505 1.00 97.81 89 VAL A O 1
ATOM 751 N N . GLN A 1 90 ? -7.018 -13.442 5.734 1.00 96.62 90 GLN A N 1
ATOM 752 C CA . GLN A 1 90 ? -6.014 -14.508 5.828 1.00 96.62 90 GLN A CA 1
ATOM 753 C C . GLN A 1 90 ? -6.354 -15.719 4.952 1.00 96.62 90 GLN A C 1
ATOM 755 O O . GLN A 1 90 ? -5.470 -16.283 4.314 1.00 96.62 90 GLN A O 1
ATOM 760 N N . LYS A 1 91 ? -7.637 -16.100 4.878 1.00 95.88 91 LYS A N 1
ATOM 761 C CA . LYS A 1 91 ? -8.111 -17.133 3.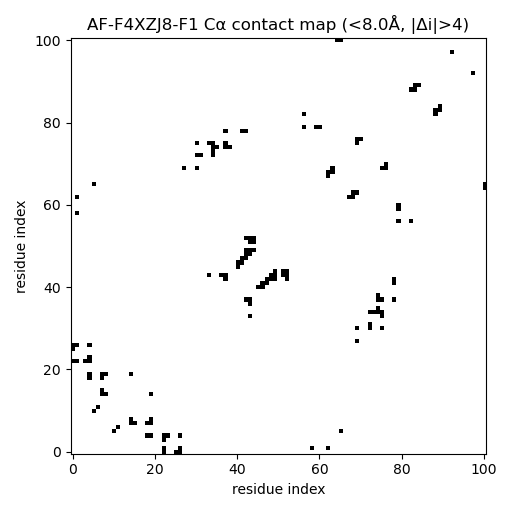944 1.00 95.88 91 LYS A CA 1
ATOM 762 C C . LYS A 1 91 ? -8.013 -16.671 2.489 1.00 95.88 91 LYS A C 1
ATOM 764 O O . LYS A 1 91 ? -7.553 -17.427 1.641 1.00 95.88 91 LYS A O 1
ATOM 769 N N . GLY A 1 92 ? -8.423 -15.435 2.201 1.00 94.94 92 GLY A N 1
ATOM 770 C CA . GLY A 1 92 ? -8.449 -14.882 0.847 1.00 94.94 92 GLY A CA 1
ATOM 771 C C . GLY A 1 92 ? -7.071 -14.815 0.189 1.00 94.94 92 GLY A C 1
ATOM 772 O O . GLY A 1 92 ? -6.932 -15.212 -0.962 1.00 94.94 92 GLY A O 1
ATOM 773 N N . ILE A 1 93 ? -6.036 -14.400 0.925 1.00 93.94 93 ILE A N 1
ATOM 774 C CA . ILE A 1 93 ? -4.664 -14.294 0.391 1.00 93.94 93 ILE A CA 1
ATOM 775 C C . ILE A 1 93 ? -4.001 -15.648 0.084 1.00 93.94 93 ILE A C 1
ATOM 777 O O . ILE A 1 93 ? -2.912 -15.674 -0.489 1.00 93.94 93 ILE A O 1
ATOM 781 N N . GLN A 1 94 ? -4.630 -16.766 0.462 1.00 92.88 94 GLN A N 1
ATOM 782 C CA . GLN A 1 94 ? -4.161 -18.117 0.136 1.00 92.88 94 GLN A CA 1
ATOM 783 C C . GLN A 1 94 ? -4.791 -18.683 -1.147 1.00 92.88 94 GLN A C 1
ATOM 785 O O . GLN A 1 94 ? -4.416 -19.774 -1.567 1.00 92.88 94 GLN A O 1
ATOM 790 N N . VAL A 1 95 ? -5.729 -17.971 -1.782 1.00 92.62 95 VAL A N 1
ATOM 791 C CA . VAL A 1 95 ? -6.469 -18.436 -2.967 1.00 92.62 95 VAL A CA 1
ATOM 792 C C . VAL A 1 95 ? -6.133 -17.554 -4.180 1.00 92.62 95 VAL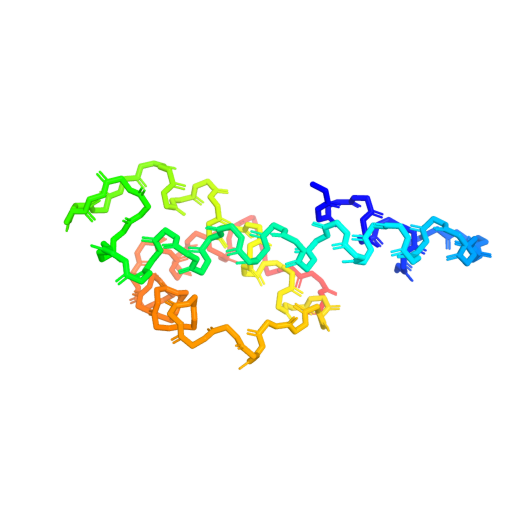 A C 1
ATOM 794 O O . VAL A 1 95 ? -6.144 -16.332 -4.048 1.00 92.62 95 VAL A O 1
ATOM 797 N N . PRO A 1 96 ? -5.865 -18.117 -5.380 1.00 88.38 96 PRO A N 1
ATOM 798 C CA . PRO A 1 96 ? -5.788 -19.549 -5.714 1.00 88.38 96 PRO A CA 1
ATOM 799 C C . PRO A 1 96 ? -4.508 -20.239 -5.208 1.00 88.38 96 PRO A C 1
ATOM 801 O O . PRO A 1 96 ? -4.386 -21.456 -5.293 1.00 88.38 96 PRO A O 1
ATOM 804 N N . GLY A 1 97 ? -3.565 -19.460 -4.690 1.00 81.69 97 GLY A N 1
ATOM 805 C CA . GLY A 1 97 ? -2.309 -19.880 -4.086 1.00 81.69 97 GLY A CA 1
ATOM 806 C C . GLY A 1 97 ? -1.536 -18.633 -3.646 1.00 81.69 97 GLY A C 1
ATOM 807 O O . GLY A 1 97 ? -1.910 -17.520 -4.033 1.00 81.69 97 GLY A O 1
ATOM 808 N N . PRO A 1 98 ? -0.477 -18.769 -2.835 1.00 75.00 98 PRO A N 1
ATOM 809 C CA . PRO A 1 98 ? 0.317 -17.624 -2.411 1.00 75.00 98 PRO A CA 1
ATOM 810 C C . PRO A 1 98 ? 0.951 -16.916 -3.616 1.00 75.00 98 PRO A C 1
ATOM 812 O O . PRO A 1 98 ? 1.412 -17.558 -4.559 1.00 75.00 98 PRO A O 1
ATOM 815 N N . LEU A 1 99 ? 0.997 -15.580 -3.572 1.00 70.12 99 LEU A N 1
ATOM 816 C CA . LEU A 1 99 ? 1.651 -14.787 -4.618 1.00 70.12 99 LEU A CA 1
ATOM 817 C C . LEU A 1 99 ? 3.139 -15.183 -4.757 1.00 70.12 99 LEU A C 1
ATOM 819 O O . LEU A 1 99 ? 3.783 -15.425 -3.732 1.00 70.12 99 LEU A O 1
ATOM 823 N N . PRO A 1 100 ? 3.702 -15.207 -5.979 1.00 70.00 100 PRO A N 1
ATOM 824 C CA . PRO A 1 100 ? 5.041 -15.741 -6.254 1.00 70.00 100 PRO A CA 1
ATOM 825 C C . PRO A 1 100 ? 6.207 -14.784 -5.918 1.00 70.00 100 PRO A C 1
ATOM 827 O O . PRO A 1 100 ? 7.302 -14.984 -6.435 1.00 70.00 100 PRO A O 1
ATOM 830 N N . PHE A 1 101 ? 5.982 -13.742 -5.104 1.00 60.41 101 PHE A N 1
ATOM 831 C CA . PHE A 1 101 ? 6.959 -12.675 -4.813 1.00 60.41 101 PHE A CA 1
ATOM 832 C C . PHE A 1 101 ? 7.510 -12.746 -3.391 1.00 60.41 101 PHE A C 1
ATOM 834 O O . PHE A 1 101 ? 6.687 -12.629 -2.450 1.00 60.41 101 PHE A O 1
#

InterPro domains:
  IPR004046 Glutathione S-transferase, C-terminal [PF00043] (21-87)
  IPR010987 Glutathione S-transferase, C-terminal-like [PS50405] (1-101)
  IPR036282 Glutathione S-transferase, C-terminal domain superfamily [SSF47616] (1-96)

Secondary structure (DSSP, 8-state):
-HHHHHIIIII-SS--HHHHHHHHHHHHHHHHHHHHHHTT-SBTTBSS--HHHHHHHHHHHHHHHTT---TT-TTHHHHHHHHHT-HHHHHHTTSSS----

Foldseek 3Di:
DLVQLCCQVPPPPDHDPVSNVVVLVVVLVVLVVQLVCLVVAVANVHPDDDVVLVVVLVSVVVCVVVVSDPPVRVSVVVSNVVVCPDPVNVVVCCPVHHDPD

Sequence (101 aa):
MFGQRAHFALFAPEKIPYAIERYTKETERLYGVLEQRLKQQKYLCGDEYSIVDIAHWGWIYTAKRMGFSFDQFSSLIPWHDQIAERPAVQKGIQVPGPLPF

Nearest PDB structures (foldseek):
  5hfk-assembly1_B  TM=9.572E-01  e=2.987E-07  Escherichia coli K-12
  3gx0-assembly1_A-2  TM=9.462E-01  e=2.012E-06  Escherichia coli K-12
  4kgi-assembly1_B  TM=8.188E-01  e=4.689E-03  Shigella flexneri 2a str. 2457T
  1n2a-assembly1_A  TM=8.108E-01  e=4.146E-03  Escherichia coli
  4gci-assembly1_B  TM=8.498E-01  e=7.214E-03  Yersinia pestis

R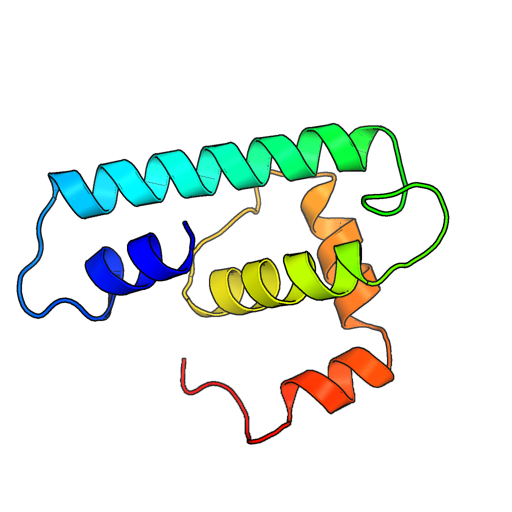adius of gyration: 14.33 Å; Cα contacts (8 Å, |Δi|>4): 77; chains: 1; bounding box: 32×32×32 Å

Mean predicted aligned error: 2.77 Å

Organism: NCBI:txid489825